Protein AF-A0AAJ2Y494-F1 (afdb_monomer)

Organism: Escherichia coli (NCBI:txid562)

Structure (mmCIF, N/CA/C/O backbone):
data_AF-A0AAJ2Y494-F1
#
_entry.id   AF-A0AAJ2Y494-F1
#
loop_
_atom_site.group_PDB
_atom_site.id
_atom_site.type_symbol
_atom_site.label_atom_id
_atom_site.label_alt_id
_atom_site.label_comp_id
_atom_site.label_asym_id
_atom_site.label_entity_id
_atom_site.label_seq_id
_atom_site.pdbx_PDB_ins_code
_atom_site.Cartn_x
_atom_site.Cartn_y
_atom_site.Cartn_z
_atom_site.occupancy
_atom_site.B_iso_or_equiv
_atom_site.auth_seq_id
_atom_site.auth_comp_id
_atom_site.auth_asym_id
_atom_site.auth_atom_id
_atom_site.pdbx_PDB_model_num
ATOM 1 N N . MET A 1 1 ? 20.264 0.512 -1.897 1.00 70.44 1 MET A N 1
ATOM 2 C CA . MET A 1 1 ? 19.329 -0.095 -2.868 1.00 70.44 1 MET A CA 1
ATOM 3 C C . MET A 1 1 ? 19.200 0.88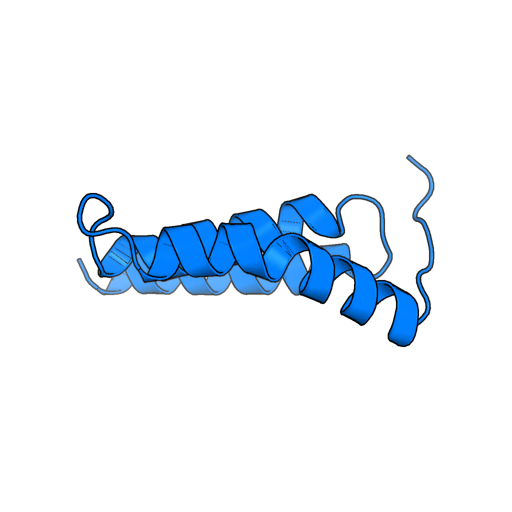0 -4.022 1.00 70.44 1 MET A C 1
ATOM 5 O O . MET A 1 1 ? 18.924 2.042 -3.752 1.00 70.44 1 MET A O 1
ATOM 9 N N . GLN A 1 2 ? 19.513 0.480 -5.256 1.00 81.44 2 GLN A N 1
ATOM 10 C CA . GLN A 1 2 ? 19.270 1.353 -6.411 1.00 81.44 2 GLN A CA 1
ATOM 11 C C . GLN A 1 2 ? 17.761 1.411 -6.668 1.00 81.44 2 GLN A C 1
ATOM 13 O O . GLN A 1 2 ? 17.093 0.384 -6.558 1.00 81.44 2 GLN A O 1
ATOM 18 N N . MET A 1 3 ? 17.228 2.602 -6.953 1.00 91.12 3 MET A N 1
ATOM 19 C CA . MET A 1 3 ? 15.809 2.746 -7.273 1.00 91.12 3 MET A CA 1
ATOM 20 C C . MET A 1 3 ? 15.521 2.247 -8.687 1.00 91.12 3 MET A C 1
ATOM 22 O O . MET A 1 3 ? 16.228 2.596 -9.631 1.00 91.12 3 MET A O 1
ATOM 26 N N . ILE A 1 4 ? 14.454 1.471 -8.827 1.00 93.75 4 ILE A N 1
ATOM 27 C CA . ILE A 1 4 ? 13.924 1.013 -10.106 1.00 93.75 4 ILE A CA 1
ATOM 28 C C . ILE A 1 4 ? 13.003 2.106 -10.649 1.00 93.75 4 ILE A C 1
ATOM 30 O O . ILE A 1 4 ? 11.991 2.448 -10.036 1.00 93.75 4 ILE A O 1
ATOM 34 N N . ASN A 1 5 ? 13.336 2.661 -11.809 1.00 95.06 5 ASN A N 1
ATOM 35 C CA . ASN A 1 5 ? 12.418 3.550 -12.508 1.00 95.06 5 ASN A CA 1
ATOM 36 C C . ASN A 1 5 ? 11.392 2.707 -13.257 1.00 95.06 5 ASN A C 1
ATOM 38 O O . ASN A 1 5 ? 11.739 2.028 -14.218 1.00 95.06 5 ASN A O 1
ATOM 42 N N . LEU A 1 6 ? 10.141 2.766 -12.814 1.00 93.94 6 LEU A N 1
ATOM 43 C CA . LEU A 1 6 ? 9.028 2.185 -13.546 1.00 93.94 6 LEU A CA 1
ATOM 44 C C . LEU A 1 6 ? 8.479 3.206 -14.537 1.00 93.94 6 LEU A C 1
ATOM 46 O O . LEU A 1 6 ? 8.392 4.404 -14.243 1.00 93.94 6 LEU A O 1
ATOM 50 N N . SER A 1 7 ? 8.038 2.716 -15.689 1.00 96.50 7 SER A N 1
ATOM 51 C CA . SER A 1 7 ? 7.093 3.444 -16.522 1.00 96.50 7 SER A CA 1
ATOM 52 C C . SER A 1 7 ? 5.731 3.547 -15.829 1.00 96.50 7 SER A C 1
ATOM 54 O O . SER A 1 7 ? 5.389 2.797 -14.907 1.00 96.50 7 SER A O 1
ATOM 56 N N . LYS A 1 8 ? 4.910 4.481 -16.310 1.00 93.50 8 LYS A N 1
ATOM 57 C CA . LYS A 1 8 ? 3.543 4.668 -15.816 1.00 93.50 8 LYS A CA 1
ATOM 58 C C . LYS A 1 8 ? 2.693 3.402 -15.992 1.00 93.50 8 LYS A C 1
ATOM 60 O O . LYS A 1 8 ? 1.907 3.075 -15.105 1.00 93.50 8 LYS A O 1
ATOM 65 N N . ASP A 1 9 ? 2.880 2.675 -17.090 1.00 97.00 9 ASP A N 1
ATOM 66 C CA . ASP A 1 9 ? 2.141 1.441 -17.366 1.00 97.00 9 ASP A CA 1
ATOM 67 C C . ASP A 1 9 ? 2.562 0.313 -16.423 1.00 97.00 9 ASP A C 1
ATOM 69 O O . ASP A 1 9 ? 1.706 -0.353 -15.842 1.00 97.00 9 ASP A O 1
ATOM 73 N N . GLU A 1 10 ? 3.864 0.145 -16.181 1.00 96.00 10 GLU A N 1
ATOM 74 C CA . GLU A 1 10 ? 4.372 -0.844 -15.223 1.00 96.00 10 GLU A CA 1
ATOM 75 C C . GLU A 1 10 ? 3.864 -0.581 -13.804 1.00 96.00 10 GLU A C 1
ATOM 77 O O . GLU A 1 10 ? 3.444 -1.512 -13.113 1.00 96.00 10 GLU A O 1
ATOM 82 N N . PHE A 1 11 ? 3.822 0.689 -13.391 1.00 94.31 11 PHE A N 1
ATOM 83 C CA . PHE A 1 11 ? 3.212 1.087 -12.127 1.00 94.31 11 PHE A CA 1
ATOM 84 C C . PHE A 1 11 ? 1.748 0.628 -12.036 1.00 94.31 11 PHE A C 1
ATOM 86 O O . PHE A 1 11 ? 1.356 -0.012 -11.056 1.00 94.31 11 PHE A O 1
ATOM 93 N N . TYR A 1 12 ? 0.933 0.882 -13.065 1.00 94.31 12 TYR A N 1
ATOM 94 C CA . TYR A 1 12 ? -0.465 0.444 -13.057 1.00 94.31 12 TYR A CA 1
ATOM 95 C C 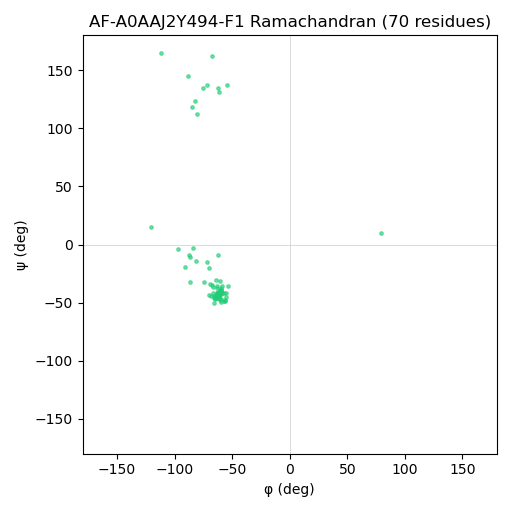. TYR A 1 12 ? -0.618 -1.074 -13.126 1.00 94.31 12 TYR A C 1
ATOM 97 O O . TYR A 1 12 ? -1.507 -1.610 -12.465 1.00 94.31 12 TYR A O 1
ATOM 105 N N . VAL A 1 13 ? 0.252 -1.781 -13.850 1.00 96.75 13 VAL A N 1
ATOM 106 C CA . VAL A 1 13 ? 0.266 -3.250 -13.881 1.00 96.75 13 VAL A CA 1
ATOM 107 C C . VAL A 1 13 ? 0.536 -3.816 -12.488 1.00 96.75 13 VAL A C 1
ATOM 109 O O . VAL A 1 13 ? -0.164 -4.732 -12.054 1.00 96.75 13 VAL A O 1
ATOM 112 N N . ILE A 1 14 ? 1.502 -3.263 -11.751 1.00 94.56 14 ILE A N 1
ATOM 113 C CA . ILE A 1 14 ? 1.782 -3.668 -10.366 1.00 94.56 14 ILE A CA 1
ATOM 114 C C . ILE A 1 14 ? 0.560 -3.424 -9.476 1.00 94.56 14 ILE A C 1
ATOM 116 O O . ILE A 1 14 ? 0.119 -4.325 -8.756 1.00 94.56 14 ILE A O 1
ATOM 120 N N . LEU A 1 15 ? -0.048 -2.239 -9.560 1.00 93.38 15 LEU A N 1
ATOM 121 C CA . LEU A 1 15 ? -1.248 -1.934 -8.781 1.00 93.38 15 LEU A CA 1
ATOM 122 C C . LEU A 1 15 ? -2.441 -2.824 -9.154 1.00 93.38 15 LEU A C 1
ATOM 124 O O . LEU A 1 15 ? -3.235 -3.186 -8.281 1.00 93.38 15 LEU A O 1
ATOM 128 N N . ALA A 1 16 ? -2.587 -3.189 -10.426 1.00 95.75 16 ALA A N 1
ATOM 129 C CA . ALA A 1 16 ? -3.620 -4.108 -10.885 1.00 95.75 16 ALA A CA 1
ATOM 130 C C . ALA A 1 16 ? -3.393 -5.517 -10.322 1.00 95.75 16 ALA A C 1
ATOM 132 O O . ALA A 1 16 ? -4.332 -6.130 -9.820 1.00 95.75 16 ALA A O 1
ATOM 133 N N . LYS A 1 17 ? -2.145 -5.999 -10.293 1.00 96.56 17 LYS A N 1
ATOM 134 C CA . LYS A 1 17 ? -1.795 -7.300 -9.697 1.00 96.56 17 LYS A CA 1
ATOM 135 C C . LYS A 1 17 ? -2.126 -7.381 -8.207 1.00 96.56 17 LYS A C 1
ATOM 137 O O . LYS A 1 17 ? -2.500 -8.447 -7.730 1.00 96.56 17 LYS A O 1
ATOM 142 N N . THR A 1 18 ? -2.054 -6.271 -7.471 1.00 95.62 18 THR A N 1
ATOM 143 C CA . THR A 1 18 ? -2.452 -6.238 -6.051 1.00 95.6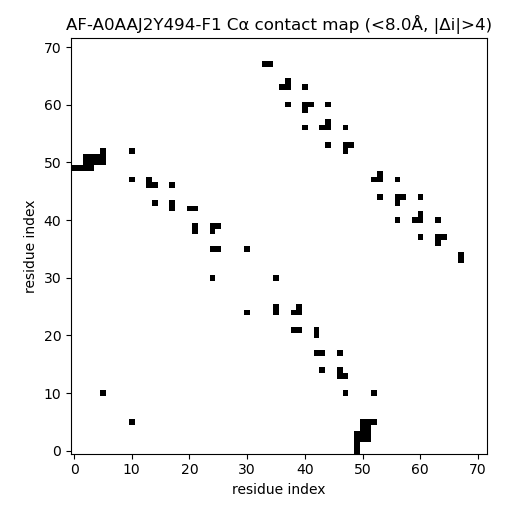2 18 THR A CA 1
ATOM 144 C C . THR A 1 18 ? -3.949 -6.029 -5.827 1.00 95.62 18 THR A C 1
ATOM 146 O O . THR A 1 18 ? -4.407 -6.054 -4.683 1.00 95.62 18 THR A O 1
ATOM 149 N N . TYR A 1 19 ? -4.744 -5.829 -6.884 1.00 95.69 19 TYR A N 1
ATOM 150 C CA . TYR A 1 19 ? -6.185 -5.606 -6.763 1.00 95.69 19 TYR A CA 1
ATOM 151 C C . TYR A 1 19 ? -6.921 -6.720 -6.000 1.00 95.69 19 TYR A C 1
ATOM 153 O O . TYR A 1 19 ? -7.687 -6.364 -5.105 1.00 95.69 19 TYR A O 1
ATOM 161 N N . PRO A 1 20 ? -6.684 -8.027 -6.243 1.00 97.56 20 PRO A N 1
ATOM 162 C CA . PRO A 1 20 ? -7.379 -9.084 -5.507 1.00 97.56 20 PRO A CA 1
ATOM 163 C C . PRO A 1 20 ? -7.152 -9.004 -3.992 1.00 97.56 20 PRO A C 1
ATOM 165 O O . PRO A 1 20 ? -8.105 -9.103 -3.223 1.00 97.56 20 PRO A O 1
ATOM 168 N N . ALA A 1 21 ? -5.917 -8.730 -3.558 1.00 96.81 21 ALA A N 1
ATOM 169 C CA . ALA A 1 21 ? -5.588 -8.560 -2.143 1.00 96.81 21 ALA A CA 1
ATOM 170 C C . ALA A 1 21 ? -6.274 -7.322 -1.543 1.00 96.81 21 ALA A C 1
ATOM 172 O O . ALA A 1 21 ? -6.883 -7.393 -0.476 1.00 96.81 21 ALA A O 1
ATOM 173 N N . ARG A 1 22 ? -6.249 -6.190 -2.260 1.00 95.94 22 ARG A N 1
ATOM 174 C CA . ARG A 1 22 ? -6.935 -4.960 -1.831 1.00 95.94 22 ARG A CA 1
ATOM 175 C C . ARG A 1 22 ? -8.449 -5.164 -1.741 1.00 95.94 22 ARG A C 1
ATOM 177 O O . ARG A 1 22 ? -9.066 -4.697 -0.790 1.00 95.94 22 ARG A O 1
ATOM 184 N N . LYS A 1 23 ? -9.042 -5.885 -2.697 1.00 96.81 23 LYS A N 1
ATOM 185 C CA . LYS A 1 23 ? -10.468 -6.232 -2.706 1.00 96.81 23 LYS A CA 1
ATOM 186 C C . LYS A 1 23 ? -10.831 -7.126 -1.520 1.00 96.81 23 LYS A C 1
ATOM 188 O O . LYS A 1 23 ? -11.804 -6.836 -0.839 1.00 96.81 23 LYS A O 1
ATOM 193 N N . ALA A 1 24 ? -10.014 -8.132 -1.208 1.00 96.94 24 ALA A N 1
ATOM 194 C CA . ALA A 1 24 ? -10.223 -8.981 -0.035 1.00 96.94 24 ALA A CA 1
ATOM 195 C C . ALA A 1 24 ? -10.218 -8.180 1.282 1.00 96.94 24 ALA A C 1
ATOM 197 O O . ALA A 1 24 ? -11.051 -8.421 2.152 1.00 96.94 24 ALA A O 1
ATOM 198 N N . VAL A 1 25 ? -9.335 -7.183 1.417 1.00 96.88 25 VAL A N 1
ATOM 199 C CA . VAL A 1 25 ? -9.334 -6.270 2.575 1.00 96.88 25 VAL A CA 1
ATOM 200 C C . VAL A 1 25 ? -10.614 -5.432 2.631 1.00 96.88 25 VAL A C 1
ATOM 202 O O . VAL A 1 25 ? -11.225 -5.314 3.694 1.00 96.88 25 VAL A O 1
ATOM 205 N N . TYR A 1 26 ? -11.035 -4.859 1.499 1.00 92.81 26 TYR A N 1
ATOM 206 C CA . TYR A 1 26 ? -12.262 -4.063 1.433 1.00 92.81 26 TYR A CA 1
ATOM 207 C C . TYR A 1 26 ? -13.512 -4.874 1.779 1.00 92.81 26 TYR A C 1
ATOM 209 O O . TYR A 1 26 ? -14.347 -4.396 2.551 1.00 92.81 26 TYR A O 1
ATOM 217 N N . ASP A 1 27 ? -13.610 -6.096 1.265 1.00 96.06 27 ASP A N 1
ATOM 218 C CA . ASP A 1 27 ? -14.776 -6.964 1.430 1.00 96.06 27 ASP A CA 1
ATOM 219 C C . ASP A 1 27 ? -14.777 -7.697 2.787 1.00 96.06 27 ASP A C 1
ATOM 221 O O . ASP A 1 27 ? -15.805 -8.220 3.206 1.00 96.06 27 ASP A O 1
ATOM 225 N N . SER A 1 28 ? -13.653 -7.712 3.514 1.00 96.25 28 SER A N 1
ATOM 226 C CA . SER A 1 28 ? -13.541 -8.400 4.805 1.00 96.25 28 SER A CA 1
ATOM 227 C C . SER A 1 28 ? -14.502 -7.837 5.856 1.00 96.25 28 SER A C 1
ATOM 229 O O . SER A 1 28 ? -14.544 -6.629 6.105 1.00 96.25 28 SER A O 1
ATOM 231 N N . HIS A 1 29 ? -15.230 -8.728 6.530 1.00 94.81 29 HIS A N 1
ATOM 232 C CA . HIS A 1 29 ? -16.081 -8.397 7.679 1.00 94.81 29 HIS A CA 1
ATOM 233 C C . HIS A 1 29 ? -15.327 -8.411 9.016 1.00 94.81 29 HIS A C 1
ATOM 235 O O . HIS A 1 29 ? -15.860 -7.953 10.020 1.00 94.81 29 HIS A O 1
ATOM 241 N N . ILE A 1 30 ? -14.092 -8.923 9.031 1.00 95.81 30 ILE A N 1
ATOM 242 C CA . ILE A 1 30 ? -13.259 -9.028 10.240 1.00 95.81 30 ILE A CA 1
ATOM 243 C C . ILE A 1 30 ? -12.469 -7.732 10.461 1.00 95.81 30 ILE A C 1
ATOM 245 O O . ILE A 1 30 ? -12.203 -7.333 11.591 1.00 95.81 30 ILE A O 1
ATOM 249 N N . ILE A 1 31 ? -12.087 -7.059 9.375 1.00 93.81 31 ILE A N 1
ATOM 250 C CA . ILE A 1 31 ? -11.313 -5.821 9.435 1.00 93.81 31 ILE A CA 1
ATOM 251 C C . ILE A 1 31 ? -12.265 -4.654 9.697 1.00 93.81 31 ILE A C 1
ATOM 253 O O . ILE A 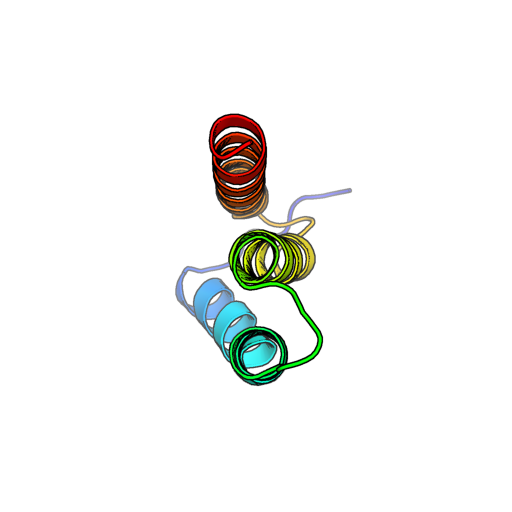1 31 ? -13.180 -4.396 8.911 1.00 93.81 31 ILE A O 1
ATOM 257 N N . GLU A 1 32 ? -12.009 -3.908 10.771 1.00 90.81 32 GLU A N 1
ATOM 258 C CA . GLU A 1 32 ? -12.774 -2.707 11.107 1.00 90.81 32 GLU A CA 1
ATOM 259 C C . GLU A 1 32 ? -12.792 -1.703 9.939 1.00 90.81 32 GLU A C 1
ATOM 261 O O . GLU A 1 32 ? -11.743 -1.442 9.336 1.00 90.81 32 GLU A O 1
ATOM 266 N N . PRO A 1 33 ? -13.946 -1.077 9.629 1.00 87.75 33 PRO A N 1
ATOM 267 C CA . PRO A 1 33 ? -14.063 -0.150 8.503 1.00 87.75 33 PRO A CA 1
ATOM 268 C C . PRO A 1 33 ? -13.032 0.987 8.505 1.00 87.75 33 PRO A C 1
ATOM 270 O O . PRO A 1 33 ? -12.549 1.378 7.443 1.00 87.75 33 PRO A O 1
ATOM 273 N N . SER A 1 34 ? -12.661 1.493 9.686 1.00 85.62 34 SER A N 1
ATOM 274 C CA . SER A 1 34 ? -11.647 2.541 9.863 1.00 85.62 34 SER A CA 1
ATOM 275 C C . SER A 1 34 ? -10.244 2.112 9.417 1.00 85.62 34 SER A C 1
ATOM 277 O O . SER A 1 34 ? -9.494 2.947 8.915 1.00 85.62 34 SER A O 1
ATOM 279 N N . LYS A 1 35 ? -9.908 0.821 9.529 1.00 91.69 35 LYS A N 1
ATOM 280 C CA . LYS A 1 35 ? -8.570 0.268 9.248 1.00 91.69 35 LYS A CA 1
ATOM 281 C C . LYS A 1 35 ? -8.383 -0.191 7.805 1.00 91.69 35 LYS A C 1
ATOM 283 O O . LYS A 1 35 ? -7.253 -0.297 7.330 1.00 91.69 35 LYS A O 1
ATOM 288 N N . LYS A 1 36 ? -9.478 -0.422 7.071 1.00 93.88 36 LYS A N 1
ATOM 289 C CA . LYS A 1 36 ? -9.439 -0.907 5.678 1.00 93.88 36 LYS A CA 1
ATOM 290 C C . LYS A 1 36 ? -8.603 -0.010 4.762 1.00 93.88 36 LYS A C 1
ATOM 292 O O . LYS A 1 36 ? -7.835 -0.514 3.949 1.00 93.88 36 LYS A O 1
ATOM 297 N N . LEU A 1 37 ? -8.725 1.312 4.906 1.00 92.00 37 LEU A N 1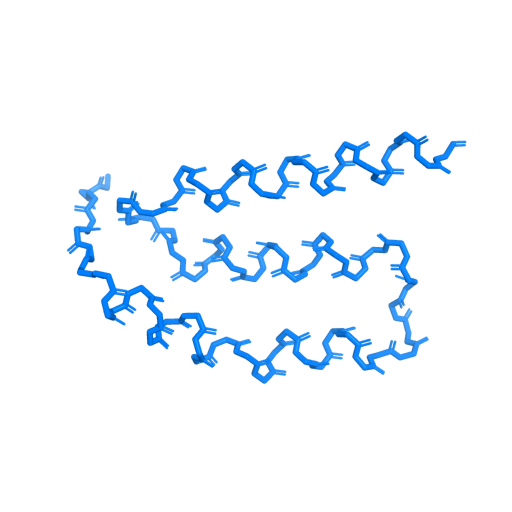
ATOM 298 C CA . LEU A 1 37 ? -7.992 2.269 4.070 1.00 92.00 37 LEU A CA 1
ATOM 299 C C . LEU A 1 37 ? -6.471 2.167 4.264 1.00 92.00 37 LEU A C 1
ATOM 301 O O . LEU A 1 37 ? -5.729 2.210 3.284 1.00 92.00 37 LEU A O 1
ATOM 305 N N . ILE A 1 38 ? -6.020 2.014 5.510 1.00 94.56 38 ILE A N 1
ATOM 306 C CA . ILE A 1 38 ? -4.595 1.919 5.847 1.00 94.56 38 ILE A CA 1
ATOM 307 C C . ILE A 1 38 ? -4.001 0.650 5.255 1.00 94.56 38 ILE A C 1
ATOM 309 O O . ILE A 1 38 ? -3.030 0.737 4.511 1.00 94.56 38 ILE A O 1
ATOM 313 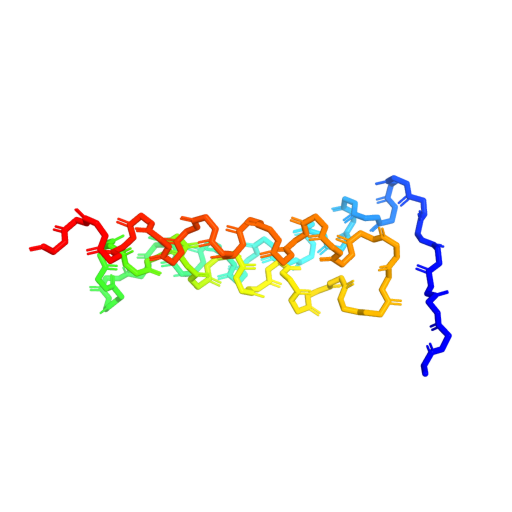N N . LEU A 1 39 ? -4.640 -0.498 5.484 1.00 95.81 39 LEU A N 1
ATOM 314 C CA . LEU A 1 39 ? -4.173 -1.784 4.960 1.00 95.81 39 LEU A CA 1
ATOM 315 C C . LEU A 1 39 ? -4.111 -1.791 3.426 1.00 95.81 39 LEU A C 1
ATOM 317 O O . LEU A 1 39 ? -3.164 -2.295 2.828 1.00 95.81 39 LEU A O 1
ATOM 321 N N . VAL A 1 40 ? -5.091 -1.177 2.758 1.00 95.19 40 VAL A N 1
ATOM 322 C CA . VAL A 1 40 ? -5.078 -1.034 1.295 1.00 95.19 40 VAL A CA 1
ATOM 323 C C . VAL A 1 40 ? -3.899 -0.187 0.819 1.00 95.19 40 VAL A C 1
ATOM 325 O O . VAL A 1 40 ? -3.289 -0.517 -0.201 1.00 95.19 40 VAL A O 1
ATOM 328 N N . ASN A 1 41 ? -3.584 0.905 1.513 1.00 94.38 41 ASN A N 1
ATOM 329 C CA . ASN A 1 41 ? -2.461 1.766 1.151 1.00 94.38 41 ASN A CA 1
ATOM 330 C C . ASN A 1 41 ? -1.107 1.136 1.499 1.00 94.38 41 ASN A C 1
ATOM 332 O O . ASN A 1 41 ? -0.159 1.310 0.738 1.00 94.38 41 ASN A O 1
ATOM 336 N N . GLU A 1 42 ? -1.028 0.338 2.560 1.00 95.69 42 GLU A N 1
ATOM 337 C CA . GLU A 1 42 ? 0.155 -0.455 2.895 1.00 95.69 42 GLU A CA 1
ATOM 338 C C . GLU A 1 42 ? 0.470 -1.471 1.788 1.00 95.69 42 GLU A C 1
ATOM 340 O O . GLU A 1 42 ? 1.594 -1.506 1.291 1.00 95.69 42 GLU A O 1
ATOM 345 N N . ILE A 1 43 ? -0.541 -2.200 1.293 1.00 96.19 43 ILE A N 1
ATOM 346 C CA . ILE A 1 43 ? -0.386 -3.114 0.146 1.00 96.19 43 ILE A CA 1
ATOM 347 C C . ILE A 1 43 ? 0.152 -2.373 -1.088 1.00 96.19 43 ILE A C 1
ATOM 349 O O . ILE A 1 43 ? 1.022 -2.887 -1.793 1.00 96.19 43 ILE A O 1
ATOM 353 N N . LYS A 1 44 ? -0.343 -1.157 -1.363 1.00 94.38 44 LYS A N 1
ATOM 354 C CA . LYS A 1 44 ? 0.161 -0.345 -2.482 1.00 94.38 44 LYS A CA 1
ATOM 355 C C . LYS A 1 44 ? 1.619 0.052 -2.271 1.00 94.38 44 LYS A C 1
ATOM 357 O O . LYS A 1 44 ? 2.406 -0.113 -3.196 1.00 94.38 44 LYS A O 1
ATOM 362 N N . MET A 1 45 ? 1.981 0.534 -1.082 1.00 95.19 45 MET A N 1
ATOM 363 C CA . MET A 1 45 ? 3.350 0.940 -0.752 1.00 95.19 45 MET A CA 1
ATOM 364 C C . MET A 1 45 ? 4.328 -0.224 -0.910 1.00 95.19 45 MET A C 1
ATOM 366 O O . MET A 1 45 ? 5.311 -0.093 -1.636 1.00 95.19 45 MET A O 1
ATOM 370 N N . LEU A 1 46 ? 4.001 -1.385 -0.337 1.00 95.31 46 LEU A N 1
ATOM 371 C CA . LEU A 1 46 ? 4.827 -2.588 -0.447 1.00 95.31 46 LEU A CA 1
ATOM 372 C C . LEU A 1 46 ? 5.037 -3.014 -1.905 1.00 95.31 46 LEU A C 1
ATOM 374 O O . LEU A 1 46 ? 6.121 -3.463 -2.263 1.00 95.31 46 LEU A O 1
ATOM 378 N N . SER A 1 47 ? 4.029 -2.832 -2.763 1.00 94.38 47 SER A N 1
ATOM 379 C CA . SER A 1 47 ? 4.116 -3.216 -4.176 1.00 94.38 47 SER A CA 1
ATOM 380 C C . SER A 1 47 ? 5.065 -2.356 -5.014 1.00 94.38 47 SER A C 1
ATOM 382 O O . SER A 1 47 ? 5.512 -2.803 -6.066 1.00 94.38 47 SER A O 1
ATOM 384 N N . VAL A 1 48 ? 5.389 -1.143 -4.555 1.00 94.81 48 VAL A N 1
ATOM 385 C CA . VAL A 1 48 ? 6.240 -0.186 -5.282 1.00 94.81 48 VAL A CA 1
ATOM 386 C C . VAL A 1 48 ? 7.496 0.200 -4.496 1.00 94.81 48 VAL A C 1
ATOM 388 O O . VAL A 1 48 ? 8.163 1.184 -4.828 1.00 94.81 48 VAL A O 1
ATOM 391 N N . LEU A 1 49 ? 7.830 -0.560 -3.452 1.00 93.62 49 LEU A N 1
ATOM 392 C CA . LEU A 1 49 ? 9.031 -0.346 -2.657 1.00 93.62 49 LEU A CA 1
ATOM 393 C C . LEU A 1 49 ? 10.282 -0.523 -3.532 1.00 93.62 49 LEU A C 1
ATOM 395 O O . LEU A 1 49 ? 10.387 -1.456 -4.324 1.00 93.62 49 LEU A O 1
ATOM 399 N N . GLY A 1 50 ? 11.232 0.395 -3.397 1.00 93.62 50 GLY A N 1
ATOM 400 C CA . GLY A 1 50 ? 12.431 0.460 -4.222 1.00 93.62 50 GLY A CA 1
ATOM 401 C C . GLY A 1 50 ? 12.215 1.079 -5.597 1.00 93.62 50 GLY A C 1
ATOM 402 O O . GLY A 1 50 ? 13.127 1.002 -6.412 1.00 93.62 50 GLY A O 1
ATOM 403 N N . THR A 1 51 ? 11.057 1.685 -5.870 1.00 95.00 51 THR A N 1
ATOM 404 C CA . THR A 1 51 ? 10.766 2.327 -7.162 1.00 95.00 51 THR A CA 1
ATOM 405 C C . THR A 1 51 ? 10.663 3.847 -7.048 1.00 95.00 51 THR A C 1
ATOM 407 O O . THR A 1 51 ? 10.455 4.387 -5.961 1.00 95.00 51 THR A O 1
ATOM 410 N N . ASN A 1 52 ? 10.705 4.550 -8.181 1.00 95.06 52 ASN A N 1
ATOM 411 C CA . ASN A 1 52 ? 10.424 5.992 -8.263 1.00 95.06 52 ASN A CA 1
ATOM 412 C C . ASN A 1 52 ? 8.996 6.400 -7.847 1.00 95.06 52 ASN A C 1
ATOM 414 O O . ASN A 1 52 ? 8.723 7.588 -7.704 1.00 95.06 52 ASN A O 1
ATOM 418 N N . TYR A 1 53 ? 8.088 5.446 -7.627 1.00 94.94 53 TYR A N 1
ATOM 419 C CA . TYR A 1 53 ? 6.738 5.701 -7.115 1.00 94.94 53 TYR A CA 1
ATOM 420 C C . TYR A 1 53 ? 6.606 5.495 -5.601 1.00 94.94 53 TYR A C 1
ATOM 422 O O . TYR A 1 53 ? 5.535 5.754 -5.043 1.00 94.94 53 TYR A O 1
ATOM 430 N N . GLN A 1 54 ? 7.672 5.047 -4.927 1.00 94.31 54 GLN A N 1
ATOM 431 C CA . GLN A 1 54 ? 7.646 4.744 -3.497 1.00 94.31 54 GLN A CA 1
ATOM 432 C C . GLN A 1 54 ? 7.207 5.947 -2.659 1.00 94.31 54 GLN A C 1
ATOM 434 O O . GLN A 1 54 ? 6.325 5.801 -1.818 1.00 94.31 54 GLN A O 1
ATOM 439 N N . GLU A 1 55 ? 7.790 7.126 -2.888 1.00 94.06 55 GLU A N 1
ATOM 440 C CA . GLU A 1 55 ? 7.491 8.333 -2.106 1.00 94.06 55 GLU A CA 1
ATOM 441 C C . GLU A 1 55 ? 5.993 8.663 -2.121 1.00 94.06 55 GLU A C 1
ATOM 443 O O . GLU A 1 55 ? 5.373 8.816 -1.068 1.00 94.06 55 GLU A O 1
ATOM 448 N N . ASN A 1 56 ? 5.376 8.648 -3.304 1.00 92.19 56 ASN A N 1
ATOM 449 C CA . ASN A 1 56 ? 3.940 8.877 -3.453 1.00 92.19 56 ASN A CA 1
ATOM 450 C C . ASN A 1 56 ? 3.109 7.850 -2.671 1.00 92.19 56 ASN A C 1
ATOM 452 O O . ASN A 1 56 ? 2.138 8.213 -2.005 1.00 92.19 56 ASN A O 1
ATOM 456 N N . ALA A 1 57 ? 3.484 6.569 -2.715 1.00 91.81 57 ALA A N 1
ATOM 457 C CA . ALA A 1 57 ? 2.763 5.531 -1.985 1.00 91.81 57 ALA A CA 1
ATOM 458 C C . ALA A 1 57 ? 2.940 5.650 -0.459 1.00 91.81 57 ALA A C 1
ATOM 460 O O . ALA A 1 57 ? 1.993 5.393 0.287 1.00 91.81 57 ALA A O 1
ATOM 461 N N . VAL A 1 58 ? 4.110 6.101 0.007 1.00 94.12 58 VAL A N 1
ATOM 462 C CA . VAL A 1 58 ? 4.365 6.407 1.423 1.00 94.12 58 VAL A CA 1
ATOM 463 C C . VAL A 1 58 ? 3.491 7.572 1.890 1.00 94.12 58 VAL A C 1
ATOM 465 O O . VAL A 1 58 ? 2.841 7.461 2.929 1.00 94.12 58 VAL A O 1
ATOM 468 N N . LEU A 1 59 ? 3.393 8.652 1.109 1.00 95.25 59 LEU A N 1
ATOM 469 C CA . LEU A 1 59 ? 2.530 9.794 1.438 1.00 95.25 59 LEU A CA 1
ATOM 470 C C . LEU A 1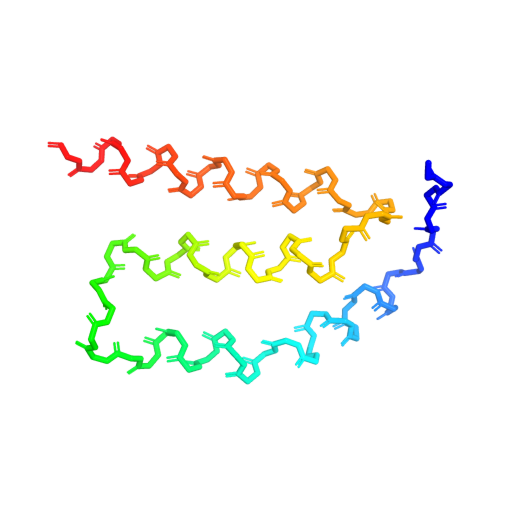 59 ? 1.054 9.384 1.563 1.00 95.25 59 LEU A C 1
ATOM 472 O O . LEU A 1 59 ? 0.370 9.813 2.492 1.00 95.25 59 LEU A O 1
ATOM 476 N N . MET A 1 60 ? 0.571 8.498 0.685 1.00 92.25 60 MET A N 1
ATOM 477 C CA . MET A 1 60 ? -0.791 7.954 0.778 1.00 92.25 60 MET A CA 1
ATOM 478 C C . MET A 1 60 ? -1.028 7.140 2.059 1.00 92.25 60 MET A C 1
ATOM 480 O O . MET A 1 60 ? -2.127 7.175 2.619 1.00 92.25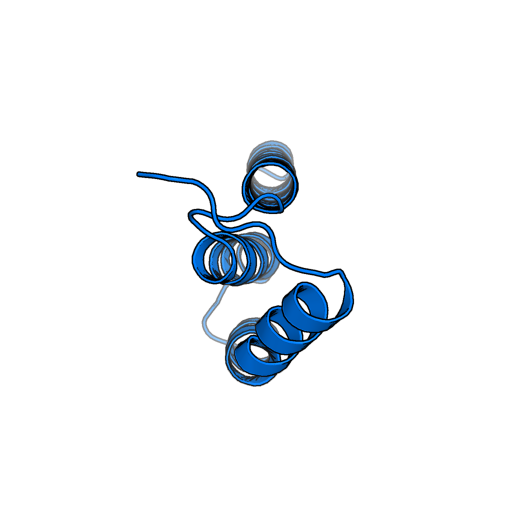 60 MET A O 1
ATOM 484 N N . LEU A 1 61 ? -0.026 6.384 2.519 1.00 94.44 61 LEU A N 1
ATOM 485 C CA . LEU A 1 61 ? -0.109 5.636 3.774 1.00 94.44 61 LEU A CA 1
ATOM 486 C C . LEU A 1 61 ? -0.133 6.584 4.981 1.00 94.44 61 LEU A C 1
ATOM 488 O O . LEU A 1 61 ? -0.975 6.419 5.862 1.00 94.44 61 LEU A O 1
ATOM 492 N N . ILE A 1 62 ? 0.725 7.609 4.990 1.00 94.69 62 ILE A N 1
ATOM 493 C CA . ILE A 1 62 ? 0.770 8.622 6.055 1.00 94.69 62 ILE A CA 1
ATOM 494 C C . ILE A 1 62 ? -0.574 9.352 6.173 1.00 94.69 62 ILE A C 1
ATOM 496 O O . ILE A 1 62 ? -1.101 9.466 7.279 1.00 94.69 62 ILE A O 1
ATOM 500 N N . ASP A 1 63 ? -1.166 9.800 5.062 1.00 92.56 63 ASP A N 1
ATOM 501 C CA . ASP A 1 63 ? -2.482 10.459 5.077 1.00 92.56 63 ASP A CA 1
ATOM 502 C C . ASP A 1 63 ? -3.578 9.531 5.633 1.00 92.56 63 ASP A C 1
ATOM 504 O O . ASP A 1 63 ? -4.389 9.940 6.467 1.00 92.56 63 ASP A O 1
ATOM 508 N N . ALA A 1 64 ? -3.577 8.250 5.249 1.00 91.50 64 ALA A N 1
ATOM 509 C CA . ALA A 1 64 ? -4.533 7.279 5.782 1.00 91.50 64 ALA A CA 1
ATO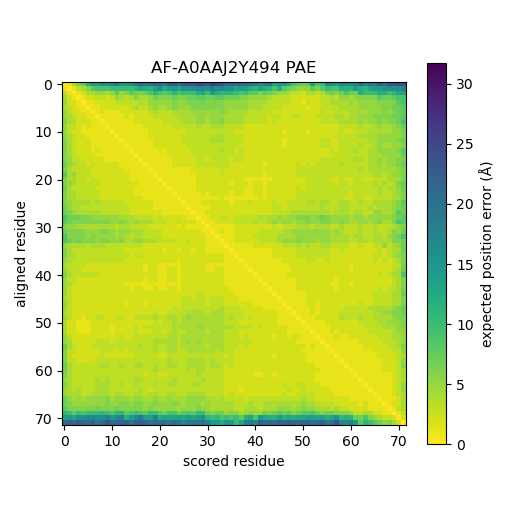M 510 C C . ALA A 1 64 ? -4.382 7.072 7.299 1.00 91.50 64 ALA A C 1
ATOM 512 O O . ALA A 1 64 ? -5.389 7.057 8.009 1.00 91.50 64 ALA A O 1
ATOM 513 N N . LEU A 1 65 ? -3.146 6.977 7.796 1.00 92.56 65 LEU A N 1
ATOM 514 C CA . LEU A 1 65 ? -2.850 6.869 9.228 1.00 92.56 65 LEU A CA 1
ATOM 515 C C . LEU A 1 65 ? -3.303 8.119 9.991 1.00 92.56 65 LEU A C 1
ATOM 517 O O . LEU A 1 65 ? -3.974 8.017 11.017 1.00 92.56 65 LEU A O 1
ATOM 521 N N . GLN A 1 66 ? -3.008 9.312 9.470 1.00 92.31 66 GLN A N 1
ATOM 522 C CA . GLN A 1 66 ? -3.441 10.569 10.084 1.00 92.31 66 GLN A CA 1
ATOM 523 C C . GLN A 1 66 ? -4.967 10.670 10.176 1.00 92.31 66 GLN A C 1
ATOM 525 O O . GLN A 1 66 ? -5.493 11.155 11.179 1.00 92.31 66 GLN A O 1
ATOM 530 N N . ARG A 1 67 ? -5.692 10.206 9.151 1.00 88.69 67 ARG A N 1
ATOM 531 C CA . ARG A 1 67 ? -7.161 10.175 9.160 1.00 88.69 67 ARG A CA 1
ATOM 532 C C . ARG A 1 67 ? -7.721 9.204 10.191 1.00 88.69 67 ARG A C 1
ATOM 534 O O . ARG A 1 67 ? -8.752 9.514 10.777 1.00 88.69 67 ARG A O 1
ATOM 541 N N . GLU A 1 68 ? -7.084 8.056 10.414 1.00 87.00 68 GLU A N 1
ATOM 542 C CA . GLU A 1 68 ? -7.506 7.133 11.474 1.00 87.00 68 GLU A CA 1
ATOM 543 C C . GLU A 1 68 ? -7.298 7.757 12.855 1.00 87.00 68 GLU A C 1
ATOM 545 O O . GLU A 1 68 ? -8.217 7.741 13.670 1.00 87.00 68 GLU A O 1
ATOM 550 N N . VAL A 1 69 ? -6.132 8.364 13.099 1.00 87.81 69 VAL A N 1
ATOM 551 C CA . VAL A 1 69 ? -5.825 9.009 14.384 1.00 87.81 69 VAL A CA 1
ATOM 552 C C . VAL A 1 69 ? -6.789 10.159 14.677 1.00 87.81 69 VAL A C 1
ATOM 554 O O . VAL A 1 69 ? -7.289 10.247 15.789 1.00 87.81 69 VAL A O 1
ATOM 557 N N . LYS A 1 70 ? -7.103 11.007 13.687 1.00 84.88 70 LYS A N 1
ATOM 558 C CA . LYS A 1 70 ? -8.032 12.146 13.845 1.00 84.88 70 LYS A CA 1
ATOM 559 C C . LYS A 1 70 ? -9.509 11.754 13.978 1.00 84.88 70 LYS A C 1
ATOM 561 O O . LYS A 1 70 ? -10.326 12.610 14.294 1.00 84.88 70 LYS A O 1
ATOM 566 N N . ARG A 1 71 ? -9.876 10.513 13.640 1.00 71.50 71 ARG A N 1
ATOM 567 C CA . ARG A 1 71 ? -11.246 9.991 13.795 1.00 71.50 71 ARG A CA 1
ATOM 568 C C . ARG A 1 71 ? -11.500 9.387 15.180 1.00 71.50 71 ARG A C 1
ATOM 570 O O . ARG A 1 71 ? -12.644 9.028 15.448 1.00 71.50 71 ARG A O 1
ATOM 577 N N . LYS A 1 72 ? -10.458 9.234 16.001 1.00 57.34 72 LYS A N 1
ATOM 578 C CA . LYS A 1 72 ? -10.559 8.896 17.424 1.00 57.34 72 LYS A CA 1
ATOM 579 C C . LYS A 1 72 ? -10.773 10.160 18.244 1.00 57.34 72 LYS A C 1
ATOM 581 O O . LYS A 1 72 ? -11.477 10.040 19.266 1.00 57.34 72 LYS A O 1
#

Sequence (72 aa):
MQMINLSKDEFYVILAKTYPARKAVYDSHIIEPSKKLILVNEIKMLSVLGTNYQENAVLMLIDALQREVKRK

Mean predicted aligned error: 3.5 Å

Secondary structure (DSSP, 8-state):
-PPB---HHHHHHHHHHTHHHHHHHHH-SSS-HHHHHHHHHHHHHHHTTTBTTHHHHHHHHHHHHHHHHHT-

Solvent-accessible surface area (backbone atoms only — not comparable to full-atom values): 4072 Å² total; per-residue (Å²): 133,81,68,44,80,66,54,74,65,57,51,50,52,50,55,56,70,45,39,67,61,41,46,51,49,67,70,37,87,84,55,55,80,75,51,36,61,34,56,42,28,46,55,51,24,66,72,33,61,58,29,75,56,24,67,63,29,48,53,52,29,53,53,38,49,52,53,48,62,73,71,106

Foldseek 3Di:
DAADEDDPVRLVVLLVVCVVVLVCLVPDPVDDPLCSQLVSLVSSLVSRPSYPCNVVSVVSNVVSVVVSVVVD

Radius of gyration: 13.19 Å; Cα contacts (8 Å, |Δi|>4): 54; chains: 1; bounding box: 35×21×35 Å

pLDDT: mean 92.57, std 6.35, range [57.34, 97.56]